Protein AF-A0A0P9CSH8-F1 (afdb_monomer_lite)

Foldseek 3Di:
DPDDDPLLEDEPVCVVVDDPVNVVVSCVVVQKHFYDDPNDRPDMDGDVVVVVVVVVVVVVVVVVVVVVVVD

pLDDT: mean 90.45, std 10.48, range [42.53, 97.44]

Organism: NCBI:txid471514

Radius of gyration: 16.17 Å; chains: 1; bounding box: 30×25×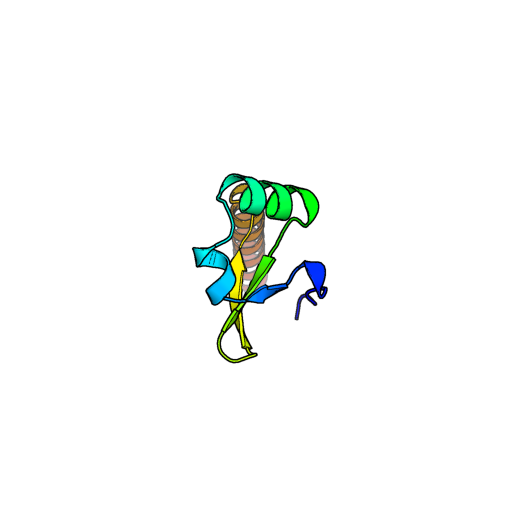43 Å

Structure (mmCIF, N/CA/C/O backbone):
data_AF-A0A0P9CSH8-F1
#
_entry.id   AF-A0A0P9CSH8-F1
#
loop_
_atom_site.group_PDB
_atom_site.id
_atom_site.type_symbol
_atom_site.label_atom_id
_atom_site.label_alt_id
_atom_site.label_comp_id
_atom_site.label_asym_id
_atom_site.label_entity_id
_atom_site.label_seq_id
_atom_site.pdbx_PDB_ins_code
_atom_site.Cartn_x
_atom_site.Cartn_y
_atom_site.Cartn_z
_atom_site.occupancy
_atom_site.B_iso_or_equiv
_atom_site.auth_seq_id
_atom_site.auth_comp_id
_atom_site.auth_asym_id
_atom_site.auth_atom_id
_atom_site.pdbx_PDB_model_num
ATOM 1 N N . MET A 1 1 ? 4.418 -13.500 -2.591 1.00 42.53 1 MET A N 1
ATOM 2 C CA . MET A 1 1 ? 3.641 -12.257 -2.369 1.00 42.53 1 MET A CA 1
ATOM 3 C C . MET A 1 1 ? 4.463 -11.338 -1.485 1.00 42.53 1 MET A C 1
ATOM 5 O O . MET A 1 1 ? 5.110 -11.875 -0.591 1.00 42.53 1 MET A O 1
ATOM 9 N N . PRO A 1 2 ? 4.486 -10.011 -1.704 1.00 57.03 2 PRO A N 1
ATOM 10 C CA . PRO A 1 2 ? 5.098 -9.112 -0.733 1.00 57.03 2 PRO A CA 1
ATOM 11 C C . PRO A 1 2 ? 4.374 -9.302 0.604 1.00 57.03 2 PRO A C 1
ATOM 13 O O . PRO A 1 2 ? 3.173 -9.059 0.696 1.00 57.03 2 PRO A O 1
ATOM 16 N N . SER A 1 3 ? 5.079 -9.814 1.612 1.00 82.69 3 SER A N 1
ATOM 17 C CA . SER A 1 3 ? 4.510 -10.023 2.940 1.00 82.69 3 SER A CA 1
ATOM 18 C C . SER A 1 3 ? 4.220 -8.665 3.573 1.00 82.69 3 SER A C 1
ATOM 20 O O . SER A 1 3 ? 5.066 -7.767 3.528 1.00 82.69 3 SER A O 1
ATOM 22 N N . PHE A 1 4 ? 3.019 -8.507 4.120 1.00 89.69 4 PHE A N 1
ATOM 23 C CA . PHE A 1 4 ? 2.679 -7.385 4.986 1.00 89.69 4 PHE A CA 1
ATOM 24 C C . PHE A 1 4 ? 2.991 -7.777 6.429 1.00 89.69 4 PHE A C 1
ATOM 26 O O . PHE A 1 4 ? 2.650 -8.888 6.848 1.00 89.69 4 PHE A O 1
ATOM 33 N N . THR A 1 5 ? 3.639 -6.898 7.186 1.00 90.88 5 THR A N 1
ATOM 34 C CA . THR A 1 5 ? 3.693 -7.045 8.646 1.00 90.88 5 THR A CA 1
ATOM 35 C C . THR A 1 5 ? 2.332 -6.679 9.244 1.00 90.88 5 THR A C 1
ATOM 37 O O . THR A 1 5 ? 1.508 -6.042 8.591 1.00 90.88 5 THR A O 1
ATOM 40 N N . LYS A 1 6 ? 2.070 -7.068 10.498 1.00 88.25 6 LYS A N 1
ATOM 41 C CA . LYS A 1 6 ? 0.809 -6.707 11.174 1.00 88.25 6 LYS A CA 1
ATOM 42 C C . LYS A 1 6 ? 0.598 -5.194 11.237 1.00 88.25 6 LYS A C 1
ATOM 44 O O . LYS A 1 6 ? -0.523 -4.735 11.093 1.00 88.25 6 LYS A O 1
ATOM 49 N N . GLU A 1 7 ? 1.675 -4.437 11.417 1.00 91.00 7 GLU A N 1
ATOM 50 C CA . GLU A 1 7 ? 1.650 -2.973 11.441 1.00 91.00 7 GLU A CA 1
ATOM 51 C C . GLU A 1 7 ? 1.373 -2.392 10.050 1.00 91.00 7 GLU A C 1
ATOM 53 O O . GLU A 1 7 ? 0.805 -1.319 9.922 1.00 91.00 7 GLU A O 1
ATOM 58 N N . GLU A 1 8 ? 1.711 -3.088 8.972 1.00 93.88 8 GLU A N 1
ATOM 59 C CA . GLU A 1 8 ? 1.384 -2.635 7.619 1.00 93.88 8 GLU A CA 1
ATOM 60 C C . GLU A 1 8 ? -0.064 -2.949 7.219 1.00 93.88 8 GLU A C 1
ATOM 62 O O . GLU A 1 8 ? -0.437 -2.663 6.086 1.00 93.88 8 GLU A O 1
ATOM 67 N N . LEU A 1 9 ? -0.883 -3.542 8.093 1.00 94.81 9 LEU A N 1
ATOM 68 C CA . LEU A 1 9 ? -2.262 -3.925 7.795 1.00 94.81 9 LEU A CA 1
ATOM 69 C C . LEU A 1 9 ? -3.253 -3.042 8.550 1.00 94.81 9 LEU A C 1
ATOM 71 O O . LEU A 1 9 ? -3.137 -2.858 9.758 1.00 94.81 9 LEU A O 1
ATOM 75 N N . ILE A 1 10 ? -4.258 -2.551 7.830 1.00 95.19 10 ILE A N 1
ATOM 76 C CA . ILE A 1 10 ? -5.400 -1.824 8.389 1.00 95.19 10 ILE A CA 1
ATOM 77 C C . ILE A 1 10 ? -6.704 -2.455 7.907 1.00 95.19 10 ILE A C 1
ATOM 79 O O . ILE A 1 10 ? -6.803 -2.927 6.770 1.00 95.19 10 ILE A O 1
ATOM 83 N N . ALA A 1 11 ? -7.729 -2.463 8.747 1.00 95.31 11 ALA A N 1
ATOM 84 C CA . ALA A 1 11 ? -9.063 -2.876 8.338 1.00 95.31 11 ALA A CA 1
ATOM 85 C C . ALA A 1 11 ? -9.729 -1.776 7.498 1.00 95.31 11 ALA A C 1
ATOM 87 O O . ALA A 1 11 ? -9.595 -0.584 7.766 1.00 95.31 11 ALA A O 1
ATOM 88 N N . ALA A 1 12 ? -10.530 -2.158 6.503 1.00 95.19 12 ALA A N 1
ATOM 89 C CA . ALA A 1 12 ? -11.262 -1.203 5.668 1.00 95.19 12 ALA A CA 1
ATOM 90 C C . ALA A 1 12 ? -12.199 -0.283 6.480 1.00 95.19 12 ALA A C 1
ATOM 92 O O . ALA A 1 12 ? -12.485 0.835 6.057 1.00 95.19 12 ALA A O 1
ATOM 93 N N . SER A 1 13 ? -12.669 -0.730 7.650 1.00 94.31 13 SER A N 1
ATOM 94 C CA . SER A 1 13 ? -13.441 0.099 8.582 1.00 94.31 13 SER A CA 1
ATOM 95 C C . SER A 1 13 ? -12.623 1.248 9.173 1.00 94.31 13 SER A C 1
ATOM 97 O O . SER A 1 13 ? -13.178 2.323 9.390 1.00 94.31 13 SER A O 1
ATOM 99 N N . GLU A 1 14 ? -11.320 1.053 9.387 1.00 93.62 14 GLU A N 1
ATOM 100 C CA . GLU A 1 14 ? -10.429 2.055 9.985 1.00 93.62 14 GLU A CA 1
ATOM 101 C C . GLU A 1 14 ? -10.168 3.229 9.044 1.00 93.62 14 GLU A C 1
ATOM 103 O O . GLU A 1 14 ? -9.952 4.343 9.506 1.00 93.62 14 GLU A O 1
ATOM 108 N N . LEU A 1 15 ? -10.299 3.038 7.726 1.00 91.88 15 LEU A N 1
ATOM 109 C CA . LEU A 1 15 ? -10.208 4.132 6.749 1.00 91.88 15 LEU A CA 1
ATOM 110 C C . LEU A 1 15 ? -11.252 5.235 6.976 1.00 91.88 15 LEU A C 1
ATOM 112 O O . LEU A 1 15 ? -11.074 6.353 6.500 1.00 91.88 15 LEU A O 1
ATOM 116 N N . ARG A 1 16 ? -12.351 4.930 7.678 1.00 90.50 16 ARG A N 1
ATOM 117 C CA . ARG A 1 16 ? -13.388 5.915 8.020 1.00 90.50 16 ARG A CA 1
ATOM 118 C C . ARG A 1 16 ? -13.052 6.726 9.268 1.00 90.50 16 ARG A C 1
ATOM 120 O O . ARG A 1 16 ? -13.641 7.784 9.462 1.00 90.50 16 ARG A O 1
ATOM 127 N N . THR A 1 17 ? -12.180 6.208 10.128 1.00 93.81 17 THR A N 1
ATOM 128 C CA . THR A 1 17 ? -11.889 6.778 11.450 1.00 93.81 17 THR A CA 1
ATOM 129 C C . THR A 1 17 ? -10.486 7.356 11.541 1.00 93.81 17 THR A C 1
ATOM 131 O O . THR A 1 17 ? -10.274 8.299 12.298 1.00 93.81 17 THR A O 1
ATOM 134 N N . ILE A 1 18 ? -9.536 6.820 10.773 1.00 94.06 18 ILE A N 1
ATOM 135 C CA . ILE A 1 18 ? -8.174 7.333 10.712 1.00 94.06 18 ILE A CA 1
ATOM 136 C C . ILE A 1 18 ? -8.176 8.735 10.105 1.00 94.06 18 ILE A C 1
ATOM 138 O O . ILE A 1 18 ? -8.808 9.000 9.077 1.00 94.06 18 ILE A O 1
ATOM 142 N N . SER A 1 19 ? -7.463 9.658 10.743 1.00 95.38 19 SER A N 1
ATOM 143 C CA . SER A 1 19 ? -7.296 10.987 10.164 1.00 95.38 19 SER A CA 1
ATOM 144 C C . SER A 1 19 ? -6.400 10.913 8.925 1.00 95.38 19 SER A C 1
ATOM 146 O O . SER A 1 19 ? -5.480 10.099 8.860 1.00 95.38 19 SER A O 1
ATOM 148 N N . GLN A 1 20 ? -6.605 11.806 7.952 1.00 92.75 20 GLN A N 1
ATOM 149 C CA . GLN A 1 20 ? -5.721 11.870 6.779 1.00 92.75 20 GLN A CA 1
ATOM 150 C C . GLN A 1 20 ? -4.256 12.069 7.187 1.00 92.75 20 GLN A C 1
ATOM 152 O O . GLN A 1 20 ? -3.374 11.421 6.637 1.00 92.75 20 GLN A O 1
ATOM 157 N N . ARG 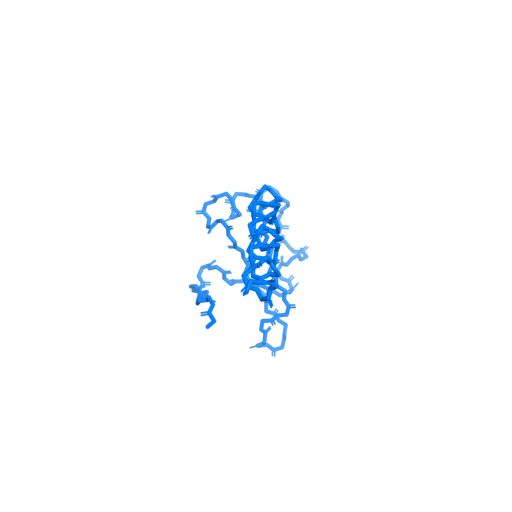A 1 21 ? -3.996 12.920 8.190 1.00 95.31 21 ARG A N 1
ATOM 158 C CA . ARG A 1 21 ? -2.644 13.175 8.707 1.00 95.31 21 ARG A CA 1
ATOM 159 C C . ARG A 1 21 ? -1.979 11.901 9.227 1.00 95.31 21 ARG A C 1
ATOM 161 O O . ARG A 1 21 ? -0.825 11.643 8.917 1.00 95.31 21 ARG A O 1
ATOM 168 N N . GLU A 1 22 ? -2.706 11.116 10.010 1.00 94.81 22 GLU A N 1
ATOM 169 C CA . GLU A 1 22 ? -2.208 9.855 10.559 1.00 94.81 22 GLU A CA 1
ATOM 170 C C . GLU A 1 22 ? -1.987 8.810 9.464 1.00 94.81 22 GLU A C 1
ATOM 172 O O . GLU A 1 22 ? -0.949 8.154 9.448 1.00 94.81 22 GLU A O 1
ATOM 177 N N . LEU A 1 23 ? -2.894 8.731 8.486 1.00 93.38 23 LEU A N 1
ATOM 178 C CA . LEU A 1 23 ? -2.726 7.868 7.319 1.00 93.38 23 LEU A CA 1
ATOM 179 C C . LEU A 1 23 ? -1.453 8.216 6.528 1.00 93.38 23 LEU A C 1
ATOM 181 O O . LEU A 1 23 ? -0.722 7.315 6.116 1.00 93.38 23 LEU A O 1
ATOM 185 N N . PHE A 1 24 ? -1.170 9.508 6.333 1.00 92.69 24 PHE A N 1
ATOM 186 C CA . PHE A 1 24 ? 0.056 9.958 5.671 1.00 92.69 24 PHE A CA 1
ATOM 187 C C . PHE A 1 24 ? 1.306 9.633 6.489 1.00 92.69 24 PHE A C 1
ATOM 189 O O . PHE A 1 24 ? 2.240 9.076 5.921 1.00 92.69 24 PHE A O 1
ATOM 196 N N . HIS A 1 25 ? 1.307 9.876 7.803 1.00 94.00 25 HIS A N 1
ATOM 197 C CA . HIS A 1 25 ? 2.432 9.481 8.658 1.00 94.00 25 HIS A CA 1
ATOM 198 C C . HIS A 1 25 ? 2.692 7.973 8.611 1.00 94.00 25 HIS A C 1
ATOM 200 O O . HIS A 1 25 ? 3.829 7.547 8.431 1.00 94.00 25 HIS A O 1
ATOM 206 N N . MET A 1 26 ? 1.641 7.151 8.666 1.00 93.62 26 MET A N 1
ATOM 207 C CA . MET A 1 26 ? 1.775 5.701 8.522 1.00 93.62 26 MET A CA 1
ATOM 208 C C . MET A 1 26 ? 2.375 5.303 7.167 1.00 93.62 26 MET A C 1
ATOM 210 O O . MET A 1 26 ? 3.201 4.393 7.102 1.00 93.62 26 MET A O 1
ATOM 214 N N . LEU A 1 27 ? 1.983 5.974 6.080 1.00 92.75 27 LEU A N 1
ATOM 215 C CA . LEU A 1 27 ? 2.542 5.736 4.746 1.00 92.75 27 LEU A CA 1
ATOM 216 C C . LEU A 1 27 ? 3.991 6.219 4.607 1.00 92.75 27 LEU A C 1
ATOM 218 O O . LEU A 1 27 ? 4.747 5.590 3.870 1.00 92.75 27 LEU A O 1
ATOM 222 N N . GLU A 1 28 ? 4.383 7.294 5.288 1.00 90.94 28 GLU A N 1
ATOM 223 C CA . GLU A 1 28 ? 5.769 7.777 5.331 1.00 90.94 28 GLU A CA 1
ATOM 224 C C . GLU A 1 2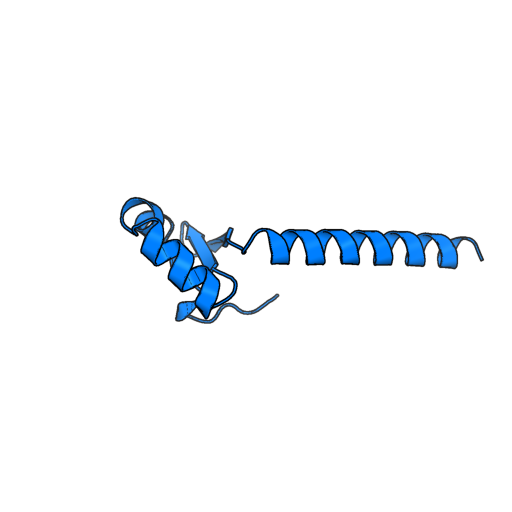8 ? 6.673 6.805 6.095 1.00 90.94 28 GLU A C 1
ATOM 226 O O . GLU A 1 28 ? 7.733 6.433 5.592 1.00 90.94 28 GLU A O 1
ATOM 231 N N . GLU A 1 29 ? 6.234 6.338 7.265 1.00 92.06 29 GLU A N 1
ATOM 232 C CA . GLU A 1 29 ? 7.009 5.429 8.116 1.00 92.06 29 GLU A CA 1
ATOM 233 C C . GLU A 1 29 ? 7.127 4.022 7.520 1.00 92.06 29 GLU A C 1
ATOM 235 O O . GLU A 1 29 ? 8.202 3.421 7.522 1.00 92.06 29 GLU A O 1
ATOM 240 N N . ARG A 1 30 ? 6.018 3.478 7.006 1.00 92.38 30 ARG A N 1
ATOM 241 C CA . ARG A 1 30 ? 5.928 2.070 6.573 1.00 92.38 30 ARG A CA 1
ATOM 242 C C . ARG A 1 30 ? 6.118 1.912 5.066 1.00 92.38 30 ARG A C 1
ATOM 244 O O . ARG A 1 30 ? 6.403 0.829 4.560 1.00 92.38 30 ARG A O 1
ATOM 251 N N . GLY A 1 31 ? 5.939 2.987 4.299 1.00 91.00 31 GLY A N 1
ATOM 252 C CA . GLY A 1 31 ? 6.100 3.006 2.845 1.00 91.00 31 GLY A CA 1
ATOM 253 C C . GLY A 1 31 ? 5.015 2.263 2.052 1.00 91.00 31 GLY A C 1
ATOM 254 O O . GLY A 1 31 ? 5.026 2.341 0.818 1.00 91.00 31 GLY A O 1
ATOM 255 N N . LYS A 1 32 ? 4.124 1.516 2.714 1.00 94.25 32 LYS A N 1
ATOM 256 C CA . LYS A 1 32 ? 2.942 0.842 2.158 1.00 94.25 32 LYS A CA 1
ATOM 257 C C . LYS A 1 32 ? 1.962 0.505 3.284 1.00 94.25 32 LYS A C 1
ATOM 259 O O . LYS A 1 32 ? 2.386 0.281 4.413 1.00 94.25 32 LYS A O 1
ATOM 264 N N . LEU A 1 33 ? 0.679 0.393 2.958 1.00 96.00 33 LEU A N 1
ATOM 265 C CA . LEU A 1 33 ? -0.341 -0.159 3.852 1.00 96.00 33 LEU A CA 1
ATOM 266 C C . LEU A 1 33 ? -1.246 -1.109 3.071 1.00 96.00 33 LEU A C 1
ATOM 268 O O . LEU A 1 33 ? -1.692 -0.786 1.974 1.00 96.00 33 LEU A O 1
ATOM 272 N N . GLY A 1 34 ? -1.520 -2.282 3.618 1.00 95.94 34 GLY A N 1
ATOM 273 C CA . GLY A 1 34 ? -2.503 -3.226 3.112 1.00 95.94 34 GLY A CA 1
ATOM 274 C C . GLY A 1 34 ? -3.850 -2.980 3.777 1.00 95.94 34 GLY A C 1
ATOM 275 O O . GLY A 1 34 ? -3.929 -2.823 4.991 1.00 95.94 34 GLY A O 1
ATOM 276 N N . VAL A 1 35 ? -4.913 -2.960 2.983 1.00 95.94 35 VAL A N 1
ATOM 277 C CA . VAL A 1 35 ? -6.285 -2.780 3.458 1.00 95.94 35 VAL A CA 1
ATOM 278 C C . VAL A 1 35 ? -6.995 -4.126 3.434 1.00 95.94 35 VAL A C 1
ATOM 280 O O . VAL A 1 35 ? -7.132 -4.744 2.374 1.00 95.94 35 VAL A O 1
ATOM 283 N N . LEU A 1 36 ? -7.467 -4.565 4.595 1.00 96.00 36 LEU A N 1
ATOM 284 C CA . LEU A 1 36 ? -8.202 -5.812 4.767 1.00 96.00 36 LEU A CA 1
ATOM 285 C C . LEU A 1 36 ? -9.714 -5.583 4.676 1.00 96.00 36 LEU A C 1
ATOM 287 O O . LEU A 1 36 ? -10.270 -4.720 5.357 1.00 96.00 36 LEU A O 1
ATOM 291 N N . TYR A 1 37 ? -10.402 -6.399 3.881 1.00 95.62 37 TYR A N 1
ATOM 292 C CA . TYR A 1 37 ? -11.862 -6.480 3.847 1.00 95.62 37 TYR A CA 1
ATOM 293 C C . TYR A 1 37 ? -12.280 -7.950 3.872 1.00 95.62 37 TYR A C 1
ATOM 295 O O . TYR A 1 37 ? -11.840 -8.725 3.026 1.00 95.62 37 TYR A O 1
ATOM 303 N N . LYS A 1 38 ? -13.122 -8.336 4.844 1.00 94.00 38 LYS A N 1
ATOM 304 C CA . LYS A 1 38 ? -13.513 -9.742 5.082 1.00 94.00 38 LYS A CA 1
ATOM 305 C C . LYS A 1 38 ? -12.288 -10.672 5.175 1.00 94.00 38 LYS A C 1
ATOM 307 O O . LYS A 1 38 ? -12.187 -11.650 4.441 1.00 94.00 38 LYS A O 1
ATOM 312 N N . ASP A 1 39 ? -11.321 -10.282 6.008 1.00 88.38 39 ASP A N 1
ATOM 313 C CA . ASP A 1 39 ? -10.063 -11.006 6.272 1.00 88.38 39 ASP A CA 1
ATOM 314 C C . ASP A 1 39 ? -9.165 -11.257 5.050 1.00 88.38 39 ASP A C 1
ATOM 316 O O . ASP A 1 39 ? -8.193 -12.006 5.114 1.00 88.38 39 ASP A O 1
ATOM 320 N N . SER A 1 40 ? -9.453 -10.589 3.933 1.00 93.38 40 SER A N 1
ATOM 321 C CA . SER A 1 40 ? -8.685 -10.680 2.696 1.00 93.38 40 SER A CA 1
ATOM 322 C C . SER A 1 40 ? -8.045 -9.337 2.371 1.00 93.38 40 SER A C 1
ATOM 324 O O . SER A 1 40 ? -8.651 -8.284 2.579 1.00 93.38 40 SER A O 1
ATOM 326 N N . LEU A 1 41 ? -6.825 -9.366 1.828 1.00 94.19 41 LEU A N 1
ATOM 327 C CA . LEU A 1 41 ? -6.176 -8.169 1.301 1.00 94.19 41 LEU A CA 1
ATOM 328 C C . LEU A 1 41 ? -6.961 -7.671 0.082 1.00 94.19 41 LEU A C 1
ATOM 330 O O . LEU A 1 41 ? -6.938 -8.299 -0.973 1.00 94.19 41 LEU A O 1
ATOM 334 N N . ALA A 1 42 ? -7.658 -6.550 0.243 1.00 95.00 42 ALA A N 1
ATOM 335 C CA . ALA A 1 42 ? -8.532 -5.984 -0.779 1.00 95.00 42 ALA A CA 1
ATOM 336 C C . ALA A 1 42 ? -7.871 -4.838 -1.553 1.00 95.00 42 ALA A C 1
ATOM 338 O O . ALA A 1 42 ? -8.165 -4.645 -2.730 1.00 95.00 42 ALA A O 1
ATOM 339 N N . ALA A 1 43 ? -6.984 -4.079 -0.906 1.00 94.56 43 ALA A N 1
ATOM 340 C CA . ALA A 1 43 ? -6.258 -2.987 -1.544 1.00 94.56 43 ALA A CA 1
ATOM 341 C C . ALA A 1 43 ? -4.889 -2.764 -0.898 1.00 94.56 43 ALA A C 1
ATOM 343 O O . ALA A 1 43 ? -4.619 -3.231 0.209 1.00 94.56 43 ALA A O 1
ATOM 344 N N . VAL A 1 44 ? -4.033 -2.017 -1.594 1.00 95.06 44 VAL A N 1
ATOM 345 C CA . VAL A 1 44 ? -2.745 -1.550 -1.080 1.00 95.06 44 VAL A CA 1
ATOM 346 C C . VAL A 1 44 ? -2.646 -0.051 -1.322 1.00 95.06 44 VAL A C 1
ATOM 348 O O . VAL A 1 44 ? -2.836 0.420 -2.440 1.00 95.06 44 VAL A O 1
ATOM 351 N N . LEU A 1 45 ? -2.344 0.692 -0.266 1.00 95.00 45 LEU A N 1
ATOM 352 C CA . LEU A 1 45 ? -2.039 2.114 -0.298 1.00 95.00 45 LEU A CA 1
ATOM 353 C C . LEU A 1 45 ? -0.521 2.281 -0.354 1.00 95.00 45 LEU A C 1
ATOM 355 O O . LEU A 1 45 ? 0.221 1.640 0.393 1.00 95.00 45 LEU A O 1
ATOM 359 N N . LEU A 1 46 ? -0.061 3.150 -1.247 1.00 94.06 46 LEU A N 1
ATOM 360 C CA . LEU A 1 46 ? 1.349 3.454 -1.466 1.00 94.06 46 LEU A CA 1
ATOM 361 C C . LEU A 1 46 ? 1.505 4.962 -1.668 1.00 94.06 46 LEU A C 1
ATOM 363 O O . LEU A 1 46 ? 0.629 5.577 -2.284 1.00 94.06 46 LEU A O 1
ATOM 367 N N . PRO A 1 47 ? 2.630 5.565 -1.246 1.00 93.00 47 PRO A N 1
ATOM 368 C CA . PRO A 1 47 ? 2.991 6.895 -1.709 1.00 93.00 47 PRO A CA 1
ATOM 369 C C . PRO A 1 47 ? 3.034 6.923 -3.241 1.00 93.00 47 PRO A C 1
ATOM 371 O O . PRO A 1 47 ? 3.632 6.043 -3.867 1.00 93.00 47 PRO A O 1
ATOM 374 N N . HIS A 1 48 ? 2.440 7.950 -3.853 1.00 93.06 48 HIS A N 1
ATOM 375 C CA . HIS A 1 48 ? 2.347 8.055 -5.313 1.00 93.06 48 HIS A CA 1
ATOM 376 C C . HIS A 1 48 ? 3.714 7.932 -6.003 1.00 93.06 48 HIS A C 1
ATOM 378 O O . HIS A 1 48 ? 3.839 7.234 -7.003 1.00 93.06 48 HIS A O 1
ATOM 384 N N . ALA A 1 49 ? 4.760 8.545 -5.438 1.00 91.56 49 ALA A N 1
ATOM 385 C CA . ALA A 1 49 ? 6.119 8.451 -5.971 1.00 91.56 49 ALA A CA 1
ATOM 386 C C . ALA A 1 49 ? 6.614 6.996 -6.065 1.00 91.56 49 ALA A C 1
ATOM 388 O O . ALA A 1 49 ? 7.178 6.603 -7.083 1.00 91.56 49 ALA A O 1
ATOM 389 N N . ARG A 1 50 ? 6.336 6.171 -5.044 1.00 91.62 50 ARG A N 1
ATOM 390 C CA . ARG A 1 50 ? 6.675 4.740 -5.047 1.00 91.62 50 ARG A CA 1
ATOM 391 C C . ARG A 1 50 ? 5.917 3.987 -6.134 1.00 91.62 50 ARG A C 1
ATOM 393 O O . ARG A 1 50 ? 6.531 3.214 -6.865 1.00 91.62 50 ARG A O 1
ATOM 400 N N . TYR A 1 51 ? 4.612 4.234 -6.256 1.00 93.88 51 TYR A N 1
ATOM 401 C CA . TYR A 1 51 ? 3.801 3.655 -7.327 1.00 93.88 51 TYR A CA 1
ATOM 402 C C . TYR A 1 51 ? 4.357 4.025 -8.710 1.00 93.88 51 TYR A C 1
ATOM 404 O O . TYR A 1 51 ? 4.588 3.139 -9.529 1.00 93.88 51 TYR A O 1
ATOM 412 N N . ALA A 1 52 ? 4.646 5.307 -8.941 1.00 96.31 52 ALA A N 1
ATOM 413 C CA . ALA A 1 52 ? 5.181 5.794 -10.207 1.00 96.31 52 ALA A CA 1
ATOM 414 C C . ALA A 1 52 ? 6.520 5.125 -10.550 1.00 96.31 52 ALA A C 1
ATOM 416 O O . ALA A 1 52 ? 6.683 4.622 -11.656 1.00 96.3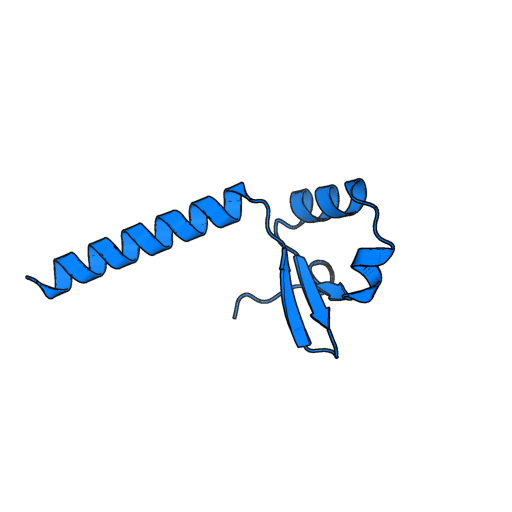1 52 ALA A O 1
ATOM 417 N N . THR A 1 53 ? 7.451 5.027 -9.593 1.00 95.94 53 THR A N 1
ATOM 418 C CA . THR A 1 53 ? 8.723 4.316 -9.804 1.00 95.94 53 THR A CA 1
ATOM 419 C C . THR A 1 53 ? 8.514 2.843 -10.161 1.00 95.94 53 THR A C 1
ATOM 421 O O . THR A 1 53 ? 9.197 2.332 -11.046 1.00 95.94 53 THR A O 1
ATOM 424 N N . MET A 1 54 ? 7.586 2.148 -9.495 1.00 94.81 54 MET A N 1
ATOM 425 C CA . MET A 1 54 ? 7.279 0.749 -9.815 1.00 94.81 54 MET A CA 1
ATOM 426 C C . MET A 1 54 ? 6.693 0.607 -11.221 1.00 94.81 54 MET A C 1
ATOM 428 O O . MET A 1 54 ? 7.134 -0.258 -11.972 1.00 94.81 54 MET A O 1
ATOM 432 N N . ALA A 1 55 ? 5.740 1.466 -11.584 1.00 96.06 55 ALA 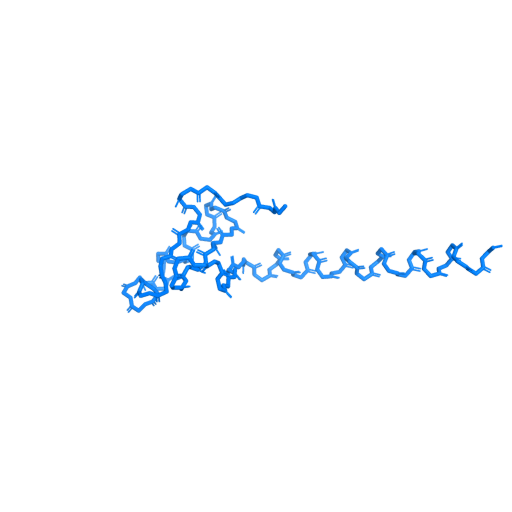A N 1
ATOM 433 C CA . ALA A 1 55 ? 5.114 1.458 -12.901 1.00 96.06 55 ALA A CA 1
ATOM 434 C C . ALA A 1 55 ? 6.134 1.731 -14.018 1.00 96.06 55 ALA A C 1
ATOM 436 O O . ALA A 1 55 ? 6.156 1.006 -15.011 1.00 96.06 55 ALA A O 1
ATOM 437 N N . THR A 1 56 ? 7.022 2.712 -13.832 1.00 97.44 56 THR A N 1
ATOM 438 C CA . THR A 1 56 ? 8.098 3.010 -14.788 1.00 97.44 56 THR A CA 1
ATOM 439 C C . THR A 1 56 ? 9.037 1.821 -14.964 1.00 97.44 56 THR A C 1
ATOM 441 O O . THR A 1 56 ? 9.268 1.396 -16.089 1.00 97.44 56 THR A O 1
ATOM 444 N N . ARG A 1 57 ? 9.516 1.219 -13.868 1.00 96.25 57 ARG A N 1
ATOM 445 C CA . ARG A 1 57 ? 10.420 0.058 -13.944 1.00 96.25 57 ARG A CA 1
ATOM 446 C C . ARG A 1 57 ? 9.774 -1.155 -14.606 1.00 96.25 57 ARG A C 1
ATOM 448 O O . ARG A 1 57 ? 10.442 -1.883 -15.327 1.00 96.25 57 ARG A O 1
ATOM 455 N N . LEU A 1 58 ? 8.484 -1.388 -14.355 1.00 96.19 58 LEU A N 1
ATOM 456 C CA . LEU A 1 58 ? 7.741 -2.462 -15.020 1.00 96.19 58 LEU A CA 1
ATOM 457 C C . LEU A 1 58 ? 7.667 -2.233 -16.528 1.00 96.19 58 LEU A C 1
ATOM 459 O O . LEU A 1 58 ? 7.872 -3.171 -17.289 1.00 96.19 58 LEU A O 1
ATOM 463 N N . LYS A 1 59 ? 7.428 -0.989 -16.949 1.00 96.00 59 LYS A N 1
ATOM 464 C CA . LYS A 1 59 ? 7.427 -0.619 -18.363 1.00 96.00 59 LYS A CA 1
ATOM 465 C C . LYS A 1 59 ? 8.802 -0.830 -19.010 1.00 96.00 59 LYS A C 1
ATOM 467 O O . LYS A 1 59 ? 8.878 -1.443 -20.064 1.00 96.00 59 LYS A O 1
ATOM 472 N N . GLU A 1 60 ? 9.877 -0.380 -18.365 1.00 95.75 60 GLU A N 1
ATOM 473 C CA . GLU A 1 60 ? 11.252 -0.564 -18.861 1.00 95.75 60 GLU A CA 1
ATOM 474 C C . GLU A 1 60 ? 11.620 -2.053 -19.007 1.00 95.75 60 GLU A C 1
ATOM 476 O O . GLU A 1 60 ? 12.258 -2.454 -19.983 1.00 95.75 60 GLU A O 1
ATOM 481 N N . LEU A 1 61 ? 11.196 -2.890 -18.054 1.00 95.50 61 LEU A N 1
ATOM 482 C CA . LEU A 1 61 ? 11.394 -4.340 -18.121 1.00 95.50 61 LEU A CA 1
ATOM 483 C C . LEU A 1 61 ? 10.632 -4.975 -19.289 1.00 95.50 61 LEU A C 1
ATOM 485 O O . LEU A 1 61 ? 11.191 -5.824 -19.978 1.00 95.50 61 LEU A O 1
ATOM 489 N N . ASP A 1 62 ? 9.385 -4.565 -19.514 1.00 94.44 62 ASP A N 1
ATOM 490 C CA . ASP A 1 62 ? 8.560 -5.057 -20.623 1.00 94.44 62 ASP A CA 1
ATOM 491 C C . ASP A 1 62 ? 9.171 -4.680 -21.984 1.00 94.44 62 ASP A C 1
ATOM 493 O O . ASP A 1 62 ? 9.327 -5.528 -22.862 1.00 94.44 62 ASP A O 1
ATOM 497 N N . GLU A 1 63 ? 9.641 -3.437 -22.126 1.00 94.06 63 GLU A N 1
ATOM 498 C CA . GLU A 1 63 ? 10.351 -2.967 -23.324 1.00 94.06 63 GLU A CA 1
ATOM 499 C C . GLU A 1 63 ? 11.644 -3.760 -23.580 1.00 94.06 63 GLU A C 1
ATOM 501 O O . GLU A 1 63 ? 11.916 -4.156 -24.715 1.00 94.06 63 GLU A O 1
ATOM 506 N N . THR A 1 64 ? 12.413 -4.050 -22.527 1.00 92.75 64 THR A N 1
ATOM 507 C CA . THR A 1 64 ? 13.653 -4.840 -22.626 1.00 92.75 64 THR A CA 1
ATOM 508 C C . THR A 1 64 ? 13.370 -6.293 -23.027 1.00 92.75 64 THR A C 1
ATOM 510 O O . THR A 1 64 ? 14.082 -6.866 -23.852 1.00 92.75 64 THR A O 1
ATOM 513 N N . LEU A 1 65 ? 12.314 -6.903 -22.478 1.00 91.56 65 LEU A N 1
ATOM 514 C CA . LEU A 1 65 ? 11.900 -8.262 -22.841 1.00 91.56 65 LEU A CA 1
ATOM 515 C C . LEU A 1 65 ?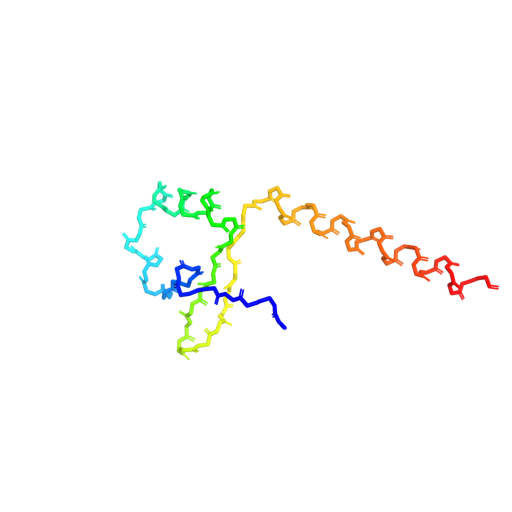 11.463 -8.352 -24.305 1.00 91.56 65 LEU A C 1
ATOM 517 O O . LEU A 1 65 ? 11.833 -9.305 -24.989 1.00 91.56 65 LEU A O 1
ATOM 521 N N . LEU A 1 66 ? 10.715 -7.361 -24.797 1.00 87.50 66 LEU A N 1
ATOM 522 C CA . LEU A 1 66 ? 10.292 -7.308 -26.197 1.00 87.50 66 LEU A CA 1
ATOM 523 C C . LEU A 1 66 ? 11.481 -7.200 -27.156 1.00 87.50 66 LEU A C 1
ATOM 525 O O . LEU A 1 66 ? 11.469 -7.855 -28.198 1.00 87.50 66 LEU A O 1
ATOM 529 N N . GLN A 1 67 ? 12.507 -6.420 -26.804 1.00 82.31 67 GLN A N 1
ATOM 530 C CA . GLN A 1 67 ? 13.732 -6.300 -27.602 1.00 82.31 67 GLN A CA 1
ATOM 531 C C . GLN A 1 67 ? 14.483 -7.634 -27.693 1.00 82.31 67 GLN A C 1
ATOM 533 O O . GLN A 1 67 ? 14.826 -8.057 -28.791 1.00 82.31 67 GLN A O 1
ATOM 538 N N . HIS A 1 68 ? 14.642 -8.350 -26.576 1.00 74.88 68 HIS A N 1
ATOM 539 C CA . HIS A 1 68 ? 15.313 -9.656 -26.557 1.00 74.88 68 HIS A CA 1
ATOM 540 C C . HIS A 1 68 ? 14.512 -10.806 -27.185 1.00 74.88 68 HIS A C 1
ATOM 542 O O . HIS A 1 68 ? 15.082 -11.853 -27.468 1.00 74.88 68 HIS A O 1
ATOM 548 N N . GLN A 1 69 ? 13.200 -10.657 -27.390 1.00 68.12 69 GLN A N 1
ATOM 549 C CA . GLN A 1 69 ? 12.389 -11.640 -28.126 1.00 68.12 69 GLN A CA 1
ATOM 550 C C . GLN A 1 69 ? 12.447 -11.459 -29.651 1.00 68.12 69 GLN A C 1
ATOM 552 O O . GLN A 1 69 ? 11.982 -12.337 -30.377 1.00 68.12 69 GLN A O 1
ATOM 557 N N . HIS A 1 70 ? 12.970 -10.326 -30.131 1.00 57.66 70 HIS A N 1
ATOM 558 C CA . HIS A 1 70 ? 13.113 -10.013 -31.557 1.00 57.66 70 HIS A CA 1
ATOM 559 C C . HIS A 1 70 ? 14.565 -10.127 -32.063 1.00 57.66 70 HIS A C 1
ATOM 561 O O . HIS A 1 70 ? 14.811 -9.852 -33.239 1.00 57.66 70 HIS A O 1
ATOM 567 N N . GLU A 1 71 ? 15.496 -10.542 -31.199 1.00 52.03 71 GLU A N 1
ATOM 568 C CA . GLU A 1 71 ? 16.860 -10.985 -31.534 1.00 52.03 71 GLU A CA 1
ATOM 569 C C . GLU A 1 71 ? 16.925 -12.516 -31.621 1.00 52.03 71 GLU A C 1
ATOM 571 O O . GLU A 1 71 ? 17.630 -13.017 -32.529 1.00 52.03 71 GLU A O 1
#

Sequence (71 aa):
MPSFTKEELIAASELRTISQRELFHMLEERGKLGVLYKDSLAAVLLPHARYATMATRLKELDETLLQHQHE

Secondary structure (DSSP, 8-state):
--PPPGGGEEETTGGGTS-HHHHHHHHHHHS-EEEEETTEEEEEE--HHHHHHHHHHHHHHHHHHHHHT--